Protein AF-A0A3D5G717-F1 (afdb_monomer_lite)

Sequence (109 aa):
MDYHDIITIEPGKRRGKPCIRGIRITVYDILEYLASGMTETEILEDFSELTSADIKACLAFVADRYNPGRTPTKKPGFLPNLSVQPSNLVKKPGFWAPCVHPIDNYPPI

Structure (mmCIF, N/CA/C/O backbone):
data_AF-A0A3D5G717-F1
#
_entry.id   AF-A0A3D5G717-F1
#
loop_
_atom_site.group_PDB
_atom_site.id
_atom_site.type_symbol
_atom_site.label_atom_id
_atom_site.label_alt_id
_atom_site.label_comp_id
_atom_site.label_asym_id
_atom_site.label_entity_id
_atom_site.label_seq_id
_atom_site.pdbx_PDB_ins_code
_atom_site.Cartn_x
_atom_site.Cartn_y
_atom_site.Cartn_z
_atom_site.occupancy
_atom_site.B_iso_or_equiv
_atom_site.auth_seq_id
_atom_site.auth_comp_id
_atom_site.auth_asym_id
_atom_site.auth_atom_id
_atom_site.pdbx_PDB_model_num
ATOM 1 N N . MET A 1 1 ? 3.757 -14.693 2.808 1.00 63.25 1 MET A N 1
ATOM 2 C CA . MET A 1 1 ? 2.536 -14.231 2.126 1.00 63.25 1 MET A CA 1
ATOM 3 C C . MET A 1 1 ? 2.972 -13.871 0.729 1.00 63.25 1 MET A C 1
ATOM 5 O O . MET A 1 1 ? 3.793 -12.969 0.605 1.00 63.25 1 MET A O 1
ATOM 9 N N . ASP A 1 2 ? 2.516 -14.615 -0.270 1.00 78.00 2 ASP A N 1
ATOM 10 C CA . ASP A 1 2 ? 2.911 -14.382 -1.657 1.00 78.00 2 ASP A CA 1
ATOM 11 C C . ASP A 1 2 ? 2.003 -13.296 -2.237 1.00 78.00 2 ASP A C 1
ATOM 13 O O . ASP A 1 2 ? 0.798 -13.482 -2.378 1.00 78.00 2 ASP A O 1
ATOM 17 N N . TYR A 1 3 ? 2.566 -12.111 -2.481 1.00 84.06 3 TYR A N 1
ATOM 18 C CA . TYR A 1 3 ? 1.819 -10.947 -2.972 1.00 84.06 3 TYR A CA 1
ATOM 19 C C . TYR A 1 3 ? 1.767 -10.886 -4.509 1.00 84.06 3 TYR A C 1
ATOM 21 O O . TYR A 1 3 ? 1.076 -10.033 -5.061 1.00 84.06 3 TYR A O 1
ATOM 29 N N . HIS A 1 4 ? 2.497 -11.769 -5.201 1.00 82.81 4 HIS A N 1
ATOM 30 C CA . HIS A 1 4 ? 2.643 -11.773 -6.661 1.00 82.81 4 HIS A CA 1
ATOM 31 C C . HIS A 1 4 ? 1.329 -12.028 -7.410 1.00 82.81 4 HIS A C 1
ATOM 33 O O . HIS A 1 4 ? 1.147 -11.488 -8.496 1.00 82.81 4 HIS A O 1
ATOM 39 N N . ASP A 1 5 ? 0.403 -12.781 -6.814 1.00 85.81 5 ASP A N 1
ATOM 40 C CA . ASP A 1 5 ? -0.912 -13.055 -7.411 1.00 85.81 5 ASP A CA 1
ATOM 41 C C . ASP A 1 5 ? -1.902 -11.894 -7.211 1.00 85.81 5 ASP A C 1
ATOM 43 O O . ASP A 1 5 ? -2.912 -11.791 -7.905 1.00 85.81 5 ASP A O 1
ATOM 47 N N . ILE A 1 6 ? -1.610 -11.001 -6.259 1.00 88.69 6 ILE A N 1
ATOM 48 C CA . ILE A 1 6 ? -2.465 -9.868 -5.891 1.00 88.69 6 ILE A CA 1
ATOM 49 C C . ILE A 1 6 ? -1.977 -8.586 -6.564 1.00 88.69 6 ILE A C 1
ATOM 51 O O . ILE A 1 6 ? -2.778 -7.802 -7.065 1.00 88.69 6 ILE A O 1
ATOM 55 N N . ILE A 1 7 ? -0.668 -8.342 -6.581 1.00 90.25 7 ILE A N 1
ATOM 56 C CA . ILE A 1 7 ? -0.094 -7.102 -7.099 1.00 90.25 7 ILE A CA 1
ATOM 57 C C . ILE A 1 7 ? 0.410 -7.327 -8.514 1.00 90.25 7 ILE A C 1
ATOM 59 O O . ILE A 1 7 ? 1.378 -8.041 -8.761 1.00 90.25 7 ILE A O 1
ATOM 63 N N . THR A 1 8 ? -0.236 -6.632 -9.440 1.00 87.62 8 THR A N 1
ATOM 64 C CA . THR A 1 8 ? 0.027 -6.707 -10.876 1.00 87.62 8 THR A CA 1
ATOM 65 C C . THR A 1 8 ? 0.740 -5.445 -11.347 1.00 87.62 8 THR A C 1
ATOM 67 O O . THR A 1 8 ? 0.409 -4.333 -10.932 1.00 87.62 8 THR A O 1
ATOM 70 N N . ILE A 1 9 ? 1.739 -5.598 -12.216 1.00 87.38 9 ILE A N 1
ATOM 71 C CA . ILE A 1 9 ? 2.469 -4.477 -12.820 1.00 87.38 9 ILE A CA 1
ATOM 72 C C . ILE A 1 9 ? 2.275 -4.568 -14.329 1.00 87.38 9 ILE A C 1
ATOM 74 O O . ILE A 1 9 ? 2.941 -5.346 -15.005 1.00 87.38 9 ILE A O 1
ATOM 78 N N . GLU A 1 10 ? 1.350 -3.772 -14.858 1.00 81.12 10 GLU A N 1
ATOM 79 C CA . GLU A 1 10 ? 1.043 -3.754 -16.289 1.00 81.12 10 GLU A CA 1
ATOM 80 C C . GLU A 1 10 ? 1.706 -2.541 -16.969 1.00 81.12 10 GLU A C 1
ATOM 82 O O . GLU A 1 10 ? 1.377 -1.393 -16.631 1.00 81.12 10 GLU A O 1
ATOM 87 N N . PRO A 1 11 ? 2.615 -2.747 -17.944 1.00 71.31 11 PRO A N 1
ATOM 88 C CA . PRO A 1 11 ? 3.241 -1.660 -18.692 1.00 71.31 11 PRO A CA 1
ATOM 89 C C . PRO A 1 11 ? 2.206 -1.008 -19.622 1.00 71.31 11 PRO A C 1
ATOM 91 O O . PRO A 1 11 ? 1.998 -1.426 -20.754 1.00 71.31 11 PRO A O 1
ATOM 94 N N . GLY A 1 12 ? 1.510 0.007 -19.111 1.00 72.75 12 GLY A N 1
ATOM 95 C CA . GLY A 1 12 ? 0.449 0.731 -19.826 1.00 72.75 12 GLY A CA 1
ATOM 96 C C . GLY A 1 12 ? -0.670 1.221 -18.907 1.00 72.75 12 GLY A C 1
ATOM 97 O O . GLY A 1 12 ? -1.286 2.255 -19.162 1.00 72.75 12 GLY A O 1
ATOM 98 N N . LYS A 1 13 ? -0.870 0.557 -17.766 1.00 72.31 13 LYS A N 1
ATOM 99 C CA . LYS A 1 13 ? -1.855 0.951 -16.753 1.00 72.31 13 LYS A CA 1
ATOM 100 C C . LYS A 1 13 ? -1.186 1.807 -15.681 1.00 72.31 13 LYS A C 1
ATOM 102 O O . LYS A 1 13 ? -0.128 1.451 -15.169 1.00 72.31 13 LYS A O 1
ATOM 107 N N . ARG A 1 14 ? -1.748 2.989 -15.380 1.00 74.56 14 ARG A N 1
ATOM 108 C CA . ARG A 1 14 ? -1.214 3.936 -14.367 1.00 74.56 14 ARG A CA 1
ATOM 109 C C . ARG A 1 14 ? 0.307 4.204 -14.498 1.00 74.56 14 ARG A C 1
ATOM 111 O O . ARG A 1 14 ? 0.974 4.429 -13.496 1.00 74.56 14 ARG A O 1
ATOM 118 N N . ARG A 1 15 ? 0.860 4.224 -15.722 1.00 78.88 15 ARG A N 1
ATOM 119 C CA . ARG A 1 15 ? 2.310 4.383 -16.002 1.00 78.88 15 ARG A CA 1
ATOM 120 C C . ARG A 1 15 ? 3.194 3.244 -15.453 1.00 78.88 15 ARG A C 1
ATOM 122 O O . ARG A 1 15 ? 4.319 3.497 -15.039 1.00 78.88 15 ARG A O 1
ATOM 129 N N . GLY A 1 16 ? 2.692 2.007 -15.427 1.00 81.88 16 GLY A N 1
ATOM 130 C CA . GLY A 1 16 ? 3.447 0.854 -14.919 1.00 81.88 16 GLY A CA 1
ATOM 131 C C . GLY A 1 16 ? 3.550 0.819 -13.394 1.00 81.88 16 GLY A C 1
ATOM 132 O O . GLY A 1 16 ? 4.461 0.203 -12.846 1.00 81.88 16 GLY A O 1
ATOM 133 N N . LYS A 1 17 ? 2.641 1.507 -12.695 1.00 86.00 17 LYS A N 1
ATOM 134 C CA . LYS A 1 17 ? 2.555 1.438 -11.235 1.00 86.00 17 LYS A CA 1
ATOM 135 C C . LYS A 1 17 ? 1.935 0.097 -10.805 1.00 86.00 17 LYS A C 1
ATOM 137 O O . LYS A 1 17 ? 1.014 -0.373 -11.476 1.00 86.00 17 LYS A O 1
ATOM 142 N N . PRO A 1 18 ? 2.388 -0.492 -9.683 1.00 88.94 18 PRO A N 1
ATOM 143 C CA . PRO A 1 18 ? 1.804 -1.706 -9.126 1.00 88.94 18 PRO A CA 1
ATOM 144 C C . PRO A 1 18 ? 0.345 -1.455 -8.729 1.00 88.94 18 PRO A C 1
ATOM 146 O O . PRO A 1 18 ? 0.056 -0.581 -7.905 1.00 88.94 18 PRO A O 1
ATOM 149 N N . CYS A 1 19 ? -0.559 -2.210 -9.346 1.00 91.06 19 CYS A N 1
ATOM 150 C CA . CYS A 1 19 ? -2.005 -2.139 -9.173 1.00 91.06 19 CYS A CA 1
ATOM 151 C C . CYS A 1 19 ? -2.520 -3.414 -8.498 1.00 91.06 19 CYS A C 1
ATOM 153 O O . CYS A 1 19 ? -2.032 -4.516 -8.767 1.00 91.06 19 CYS A O 1
ATOM 155 N N . ILE A 1 20 ? -3.535 -3.268 -7.651 1.00 91.44 20 ILE A N 1
ATOM 156 C CA . ILE A 1 20 ? -4.134 -4.379 -6.904 1.00 91.44 20 ILE A CA 1
ATOM 157 C C . ILE A 1 20 ? -5.125 -5.104 -7.813 1.00 91.44 20 ILE A C 1
ATOM 159 O O . ILE A 1 20 ? -6.106 -4.502 -8.232 1.00 91.44 20 ILE A O 1
ATOM 163 N N . ARG A 1 21 ? -4.879 -6.380 -8.130 1.00 86.31 21 ARG A N 1
ATOM 164 C CA . ARG A 1 21 ? -5.805 -7.310 -8.809 1.00 86.31 21 ARG A CA 1
ATOM 165 C C . ARG A 1 21 ? -6.524 -6.740 -10.045 1.00 86.31 21 ARG A C 1
ATOM 167 O O . ARG A 1 21 ? -7.674 -7.070 -10.312 1.00 86.31 21 ARG A O 1
ATOM 174 N N . GLY A 1 22 ? -5.872 -5.858 -10.803 1.00 78.88 22 GLY A N 1
ATOM 175 C CA . GLY A 1 22 ? -6.477 -5.205 -11.969 1.00 78.88 22 GLY A CA 1
ATOM 176 C C . GLY A 1 22 ? -7.430 -4.036 -11.661 1.00 78.88 22 GLY A C 1
ATOM 177 O O . GLY A 1 22 ? -7.931 -3.412 -12.600 1.00 78.88 22 GLY A O 1
ATOM 178 N N . ILE A 1 23 ? -7.618 -3.664 -10.398 1.00 85.00 23 ILE A N 1
ATOM 179 C CA . ILE A 1 23 ? -8.308 -2.441 -9.972 1.00 85.00 23 ILE A CA 1
ATOM 180 C C . ILE A 1 23 ? -7.408 -1.231 -10.288 1.00 85.00 23 ILE A C 1
ATOM 182 O O . ILE A 1 23 ? -6.181 -1.333 -10.362 1.00 85.00 23 ILE A O 1
ATOM 186 N N . ARG A 1 24 ? -7.998 -0.048 -10.508 1.00 85.31 24 ARG A N 1
ATOM 187 C CA . ARG A 1 24 ? -7.249 1.200 -10.778 1.00 85.31 24 ARG A CA 1
ATOM 188 C C . ARG A 1 24 ? -6.679 1.867 -9.516 1.00 85.31 24 ARG A C 1
ATOM 190 O O . ARG A 1 24 ? -6.268 3.027 -9.603 1.00 85.31 24 ARG A O 1
ATOM 197 N N . ILE A 1 25 ? -6.637 1.145 -8.397 1.00 87.94 25 ILE A N 1
ATOM 198 C CA . ILE A 1 25 ? -6.008 1.541 -7.134 1.00 87.94 25 ILE A CA 1
ATOM 199 C C . ILE A 1 25 ? -4.599 0.947 -7.099 1.00 87.94 25 ILE A C 1
ATOM 201 O O . ILE A 1 25 ? -4.388 -0.241 -7.362 1.00 87.94 25 ILE A O 1
ATOM 205 N N . THR A 1 26 ? -3.621 1.799 -6.822 1.00 91.50 26 THR A N 1
ATOM 206 C CA . THR A 1 26 ? -2.213 1.415 -6.744 1.00 91.50 26 THR A CA 1
ATOM 207 C C . THR A 1 26 ? -1.790 1.153 -5.312 1.00 91.50 26 THR A C 1
ATOM 209 O O . THR A 1 26 ? -2.360 1.705 -4.375 1.00 91.50 26 THR A O 1
ATOM 21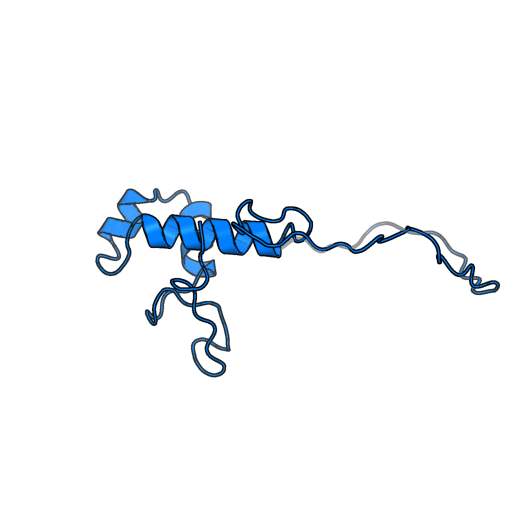2 N N . VAL A 1 27 ? -0.724 0.365 -5.150 1.00 92.50 27 VAL A N 1
ATOM 213 C CA . VAL A 1 27 ? -0.093 0.128 -3.840 1.00 92.50 27 VAL A CA 1
ATOM 214 C C . VAL A 1 27 ? 0.222 1.453 -3.134 1.00 92.50 27 VAL A C 1
ATOM 216 O O . VAL A 1 27 ? 0.034 1.569 -1.932 1.00 92.50 27 VAL A O 1
ATOM 219 N N . TYR A 1 28 ? 0.650 2.466 -3.890 1.00 91.56 28 TYR A N 1
ATOM 220 C CA . TYR A 1 28 ? 0.959 3.794 -3.363 1.00 91.56 28 TYR A CA 1
ATOM 221 C C . TYR A 1 28 ? -0.256 4.524 -2.790 1.00 91.56 28 TYR A C 1
ATOM 223 O O . TYR A 1 28 ? -0.103 5.174 -1.766 1.00 91.56 28 TYR A O 1
ATOM 231 N N . ASP A 1 29 ? -1.437 4.383 -3.400 1.00 91.81 29 ASP A N 1
ATOM 232 C CA . ASP A 1 29 ? -2.648 5.049 -2.900 1.00 91.81 29 ASP A CA 1
ATOM 233 C C . ASP A 1 29 ? -3.005 4.501 -1.506 1.00 91.81 29 ASP A C 1
ATOM 235 O O . ASP A 1 29 ? -3.265 5.263 -0.584 1.00 91.81 29 ASP A O 1
ATOM 239 N N . ILE A 1 30 ? -2.920 3.176 -1.317 1.00 92.56 30 ILE A N 1
ATOM 240 C CA . ILE A 1 30 ? -3.161 2.542 -0.009 1.00 92.56 30 ILE A CA 1
ATOM 241 C C . ILE A 1 30 ? -2.172 3.049 1.041 1.00 92.56 30 ILE A C 1
ATOM 243 O O . ILE A 1 30 ? -2.565 3.355 2.163 1.00 92.56 30 ILE A O 1
ATOM 247 N N . LEU A 1 31 ? -0.890 3.156 0.687 1.00 92.25 31 LEU A N 1
ATOM 248 C CA . LEU A 1 31 ? 0.119 3.694 1.600 1.00 92.25 31 LEU A CA 1
ATOM 249 C C . LEU A 1 31 ? -0.152 5.158 1.949 1.00 92.25 31 LEU A C 1
ATOM 251 O O . LEU A 1 31 ? 0.082 5.549 3.086 1.00 92.25 31 LEU A O 1
ATOM 255 N N . GLU A 1 32 ? -0.629 5.954 0.995 1.00 93.50 32 GLU A N 1
ATOM 256 C CA . GLU A 1 32 ? -0.972 7.362 1.201 1.00 93.50 32 GLU A CA 1
ATOM 257 C C . GLU A 1 32 ? -2.178 7.517 2.137 1.00 93.50 32 GLU A C 1
ATOM 259 O O . GLU A 1 32 ? -2.129 8.334 3.059 1.00 93.50 32 GLU A O 1
ATOM 264 N N . TYR A 1 33 ? -3.210 6.681 1.989 1.00 93.62 33 TYR A N 1
ATOM 265 C CA . TYR A 1 33 ? -4.350 6.649 2.914 1.00 93.62 33 TYR A CA 1
ATOM 266 C C . TYR A 1 33 ? -3.926 6.253 4.330 1.00 93.62 33 TYR A C 1
ATOM 268 O O . TYR A 1 33 ? -4.241 6.956 5.290 1.00 93.62 3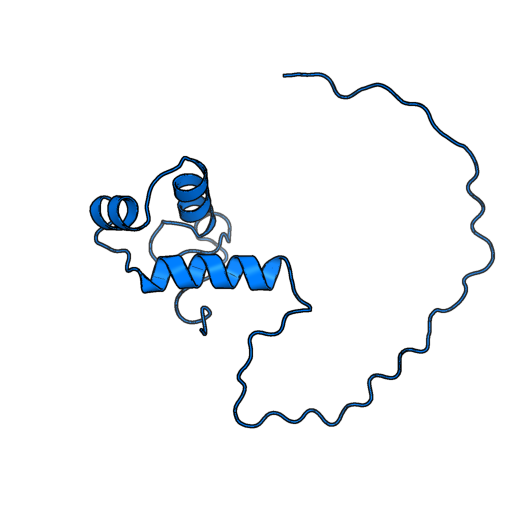3 TYR A O 1
ATOM 276 N N . LEU A 1 34 ? -3.131 5.188 4.460 1.00 92.88 34 LEU A N 1
ATOM 277 C CA . LEU A 1 34 ? -2.598 4.757 5.755 1.00 92.88 34 LEU A CA 1
ATOM 278 C C . LEU A 1 34 ? -1.692 5.829 6.384 1.00 92.88 34 LEU A C 1
ATOM 280 O O . LEU A 1 34 ? -1.771 6.082 7.584 1.00 92.88 34 LEU A O 1
ATOM 284 N N . ALA A 1 35 ? -0.856 6.499 5.585 1.00 93.38 35 ALA A N 1
ATOM 285 C CA . ALA A 1 35 ? -0.002 7.592 6.051 1.00 93.38 35 ALA A CA 1
ATOM 286 C C . ALA A 1 35 ? -0.804 8.832 6.478 1.00 93.38 35 ALA A C 1
ATOM 288 O O . ALA A 1 35 ? -0.365 9.567 7.360 1.00 93.38 35 ALA A O 1
ATOM 289 N N . SER A 1 36 ? -1.985 9.037 5.891 1.00 94.81 36 SER A N 1
ATOM 290 C CA . SER A 1 36 ? -2.924 10.100 6.270 1.00 94.81 36 SER A CA 1
ATOM 291 C C . SER A 1 36 ? -3.680 9.799 7.571 1.00 94.81 36 SER A C 1
ATOM 293 O O . SER A 1 36 ? -4.411 10.656 8.062 1.00 94.81 36 SER A O 1
ATOM 295 N N . GLY A 1 37 ? -3.498 8.606 8.148 1.00 94.81 37 GLY A N 1
ATOM 296 C CA . GLY A 1 37 ? -4.126 8.188 9.400 1.00 94.81 37 GLY A CA 1
ATOM 297 C C . GLY A 1 37 ? -5.438 7.424 9.232 1.00 94.81 37 GLY A C 1
ATOM 298 O O . GLY A 1 37 ? -6.072 7.129 10.242 1.00 94.81 37 GLY A O 1
ATOM 299 N N . MET A 1 38 ? -5.837 7.079 8.001 1.00 94.12 38 MET A N 1
ATOM 300 C CA . MET A 1 38 ? -6.977 6.183 7.787 1.00 94.12 38 MET A CA 1
ATOM 301 C C . MET A 1 38 ? -6.646 4.768 8.258 1.00 94.12 38 MET A C 1
ATOM 303 O O . MET A 1 38 ? -5.524 4.275 8.104 1.00 94.12 38 MET A O 1
ATOM 307 N N . THR A 1 39 ? -7.648 4.096 8.808 1.00 94.19 39 THR A N 1
ATOM 308 C CA . THR A 1 39 ? -7.556 2.697 9.221 1.00 94.19 39 THR A CA 1
ATOM 309 C C . THR A 1 39 ? -7.828 1.751 8.054 1.00 94.19 39 THR A C 1
ATOM 311 O O . THR A 1 39 ? -8.481 2.101 7.073 1.00 94.19 39 THR A O 1
ATOM 314 N N . GLU A 1 40 ? -7.357 0.505 8.165 1.00 92.19 40 GLU A N 1
ATOM 315 C CA . GLU A 1 40 ? -7.635 -0.525 7.156 1.00 92.19 40 GLU A CA 1
ATOM 316 C C . GLU A 1 40 ? -9.145 -0.726 6.947 1.00 92.19 40 GLU A C 1
ATOM 318 O O . GLU A 1 40 ? -9.576 -0.948 5.822 1.00 92.19 40 GLU A O 1
ATOM 323 N N . THR A 1 41 ? -9.947 -0.626 8.011 1.00 93.00 41 THR A N 1
ATOM 324 C CA . THR A 1 41 ? -11.403 -0.803 7.950 1.00 93.00 41 THR A CA 1
ATOM 325 C C . THR A 1 41 ? -12.075 0.301 7.142 1.00 93.00 41 THR A C 1
ATOM 327 O O . THR A 1 41 ? -12.860 -0.012 6.257 1.00 93.00 41 THR A O 1
ATOM 330 N N . GLU A 1 42 ? -11.720 1.566 7.380 1.00 93.75 42 GLU A N 1
ATOM 331 C CA . GLU A 1 42 ? -12.267 2.710 6.631 1.00 93.75 42 GLU A CA 1
ATOM 332 C C . GLU A 1 42 ? -11.937 2.603 5.136 1.00 93.75 42 GLU A C 1
ATOM 334 O O . GLU A 1 42 ? -12.799 2.795 4.285 1.00 93.75 42 GLU A O 1
ATOM 339 N N . ILE A 1 43 ? -10.712 2.181 4.801 1.00 92.06 43 ILE A N 1
ATOM 340 C CA . ILE A 1 43 ? -10.309 1.952 3.406 1.00 92.06 43 ILE A CA 1
ATOM 341 C C . ILE A 1 43 ? -11.158 0.842 2.761 1.00 92.06 43 ILE A C 1
ATOM 343 O O . ILE A 1 43 ? -11.507 0.936 1.586 1.00 92.06 43 ILE A O 1
ATOM 347 N N . LEU A 1 44 ? -11.494 -0.221 3.498 1.00 91.75 44 LEU A N 1
ATOM 348 C CA . LEU A 1 44 ? -12.344 -1.307 2.991 1.00 91.75 44 LEU A CA 1
ATOM 349 C C . LEU A 1 44 ? -13.817 -0.893 2.862 1.00 91.75 44 LEU A C 1
ATOM 351 O O . LEU A 1 44 ? -14.516 -1.411 1.992 1.00 91.75 44 LEU A O 1
ATOM 355 N N . GLU A 1 45 ? -14.285 0.027 3.705 1.00 92.88 45 GLU A N 1
ATOM 356 C CA . GLU A 1 45 ? -15.629 0.607 3.620 1.00 92.88 45 GLU A CA 1
ATOM 357 C C . GLU A 1 45 ? -15.767 1.520 2.394 1.00 92.88 45 GLU A C 1
ATOM 359 O O . GLU A 1 45 ? -16.745 1.402 1.652 1.00 92.88 45 GLU A O 1
ATOM 364 N N . ASP A 1 46 ? -14.758 2.351 2.120 1.00 90.75 46 ASP A N 1
ATOM 365 C CA . ASP A 1 46 ? -14.718 3.224 0.940 1.00 90.75 46 ASP A CA 1
ATOM 366 C C . ASP A 1 46 ? -14.545 2.431 -0.365 1.00 90.75 46 ASP A C 1
ATOM 368 O O . ASP A 1 46 ? -15.116 2.770 -1.408 1.00 90.75 46 ASP A O 1
ATOM 372 N N . PHE A 1 47 ? -13.770 1.344 -0.317 1.00 89.19 47 PHE A N 1
ATOM 373 C CA . PHE A 1 47 ? -13.453 0.508 -1.469 1.00 89.19 47 PHE A CA 1
ATOM 374 C C . PHE A 1 47 ? -13.879 -0.942 -1.233 1.00 89.19 47 PHE A C 1
ATOM 376 O O . PHE A 1 47 ? -13.052 -1.816 -0.980 1.00 89.19 47 PHE A O 1
ATOM 383 N N . SER A 1 48 ? -15.168 -1.225 -1.434 1.00 86.88 48 SER A N 1
ATOM 384 C CA . SER A 1 48 ? -15.732 -2.586 -1.322 1.00 86.88 48 SER A CA 1
ATOM 385 C C . SER A 1 48 ? -15.099 -3.643 -2.251 1.00 86.88 48 SER A C 1
ATOM 387 O O . SER A 1 48 ? -15.285 -4.842 -2.051 1.00 86.88 48 SER A O 1
ATOM 389 N N . GLU A 1 49 ? -14.341 -3.219 -3.268 1.00 87.62 49 GLU A N 1
ATOM 390 C CA . GLU A 1 49 ? -13.563 -4.102 -4.146 1.00 87.62 49 GLU A CA 1
ATOM 391 C C . GLU A 1 49 ? -12.259 -4.605 -3.496 1.00 87.62 49 GLU A C 1
ATOM 393 O O . GLU A 1 49 ? -11.678 -5.593 -3.958 1.00 87.62 49 GLU A O 1
ATOM 398 N N . LEU A 1 50 ? -11.783 -3.930 -2.443 1.00 90.38 50 LEU A N 1
ATOM 399 C CA . LEU A 1 50 ? -10.586 -4.303 -1.699 1.00 90.38 50 LEU A CA 1
ATOM 400 C C . LEU A 1 50 ? -10.908 -5.313 -0.603 1.00 90.38 50 LEU A C 1
ATOM 402 O O . LEU A 1 50 ? -11.981 -5.335 -0.005 1.00 90.38 50 LEU A O 1
ATOM 406 N N . THR A 1 51 ? -9.915 -6.138 -0.296 1.00 91.38 51 THR A N 1
ATOM 407 C CA . THR A 1 51 ? -9.950 -7.052 0.841 1.00 91.38 51 THR A CA 1
ATOM 408 C C . THR A 1 51 ? -8.801 -6.767 1.799 1.00 91.38 51 THR A C 1
ATOM 410 O O . THR A 1 51 ? -7.754 -6.239 1.420 1.00 91.38 51 THR A O 1
ATOM 413 N N . SER A 1 52 ? -8.947 -7.175 3.059 1.00 91.06 52 SER A N 1
ATOM 414 C CA . SER A 1 52 ? -7.862 -7.053 4.045 1.00 91.06 52 SER A CA 1
ATOM 415 C C . SER A 1 52 ? -6.591 -7.810 3.628 1.00 91.06 52 SER A C 1
ATOM 417 O O . SER A 1 52 ? -5.481 -7.435 4.006 1.00 91.06 52 SER A O 1
ATOM 419 N N . ALA A 1 53 ? -6.727 -8.861 2.811 1.00 90.81 53 ALA A N 1
ATOM 420 C CA . ALA A 1 53 ? -5.598 -9.567 2.213 1.00 90.81 53 ALA A CA 1
ATOM 421 C C . ALA A 1 53 ? -4.837 -8.692 1.204 1.00 90.81 53 ALA A C 1
ATOM 423 O O . ALA A 1 53 ? -3.608 -8.758 1.157 1.00 90.81 53 ALA A O 1
ATOM 424 N N . ASP A 1 54 ? -5.543 -7.840 0.457 1.00 91.19 54 ASP A N 1
ATOM 425 C CA . ASP A 1 54 ? -4.943 -6.936 -0.524 1.00 91.19 54 ASP A CA 1
ATOM 426 C C . ASP A 1 54 ? -4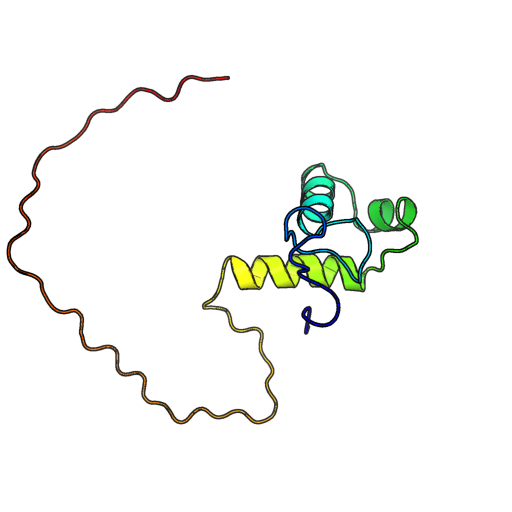.098 -5.853 0.158 1.00 91.19 54 ASP A C 1
ATOM 428 O O . ASP A 1 54 ? -2.964 -5.602 -0.252 1.00 91.19 54 ASP A O 1
ATOM 432 N N . ILE A 1 55 ? -4.588 -5.282 1.264 1.00 92.19 55 ILE A N 1
ATOM 433 C CA . ILE A 1 55 ? -3.833 -4.303 2.068 1.00 92.19 55 ILE A CA 1
ATOM 434 C C . ILE A 1 55 ? -2.547 -4.937 2.619 1.00 92.19 55 ILE A C 1
ATOM 436 O O . ILE A 1 55 ? -1.454 -4.376 2.500 1.00 92.19 55 ILE A O 1
ATOM 440 N N . LYS A 1 56 ? -2.638 -6.159 3.153 1.00 91.50 56 LYS A N 1
ATOM 441 C CA . LYS A 1 56 ? -1.463 -6.899 3.643 1.00 91.50 56 LYS A CA 1
ATOM 442 C C . LYS A 1 56 ? -0.475 -7.228 2.525 1.00 91.50 56 LYS A C 1
ATOM 444 O O . LYS A 1 56 ? 0.735 -7.167 2.746 1.00 91.50 56 LYS A O 1
ATOM 449 N N . ALA A 1 57 ? -0.965 -7.555 1.330 1.00 91.88 57 ALA A N 1
ATOM 450 C CA . ALA A 1 57 ? -0.123 -7.783 0.161 1.00 91.88 57 ALA A CA 1
ATOM 451 C C . ALA A 1 57 ? 0.618 -6.504 -0.259 1.00 91.88 57 ALA A C 1
ATOM 453 O O . ALA A 1 57 ? 1.815 -6.571 -0.543 1.00 91.88 57 ALA A O 1
ATOM 454 N N . CYS A 1 58 ? -0.045 -5.341 -0.223 1.00 92.06 58 CYS A N 1
ATOM 455 C CA . CYS A 1 58 ? 0.573 -4.032 -0.469 1.00 92.06 58 CYS A CA 1
ATOM 456 C C . CYS A 1 58 ? 1.751 -3.778 0.475 1.00 92.06 58 CYS A C 1
ATOM 458 O O . CYS A 1 58 ? 2.849 -3.452 0.021 1.00 92.06 58 CYS A O 1
ATOM 460 N N . LEU A 1 59 ? 1.553 -3.995 1.776 1.00 91.25 59 LEU A N 1
ATOM 461 C CA . LEU A 1 59 ? 2.613 -3.842 2.774 1.00 91.25 59 LEU A CA 1
ATOM 462 C C . LEU A 1 59 ? 3.764 -4.832 2.545 1.00 91.25 59 LEU A C 1
ATOM 464 O O . LEU A 1 59 ? 4.930 -4.448 2.634 1.00 91.25 59 LEU A O 1
ATOM 468 N N . ALA A 1 60 ? 3.457 -6.088 2.205 1.00 90.12 60 ALA A N 1
ATOM 469 C CA . ALA A 1 60 ? 4.466 -7.104 1.912 1.00 90.12 60 ALA A CA 1
ATOM 470 C C . ALA A 1 60 ? 5.314 -6.751 0.676 1.00 90.12 60 ALA A C 1
ATOM 472 O O . ALA A 1 60 ? 6.537 -6.866 0.731 1.00 90.12 60 ALA A O 1
ATOM 473 N N . PHE A 1 61 ? 4.688 -6.262 -0.399 1.00 89.94 61 PHE A N 1
ATOM 474 C CA . PHE A 1 61 ? 5.383 -5.805 -1.608 1.00 89.94 61 PHE A CA 1
ATOM 475 C C . PHE A 1 61 ? 6.351 -4.658 -1.320 1.00 89.94 61 PHE A C 1
ATOM 477 O O . PHE A 1 61 ? 7.483 -4.654 -1.800 1.00 89.94 61 PHE A O 1
ATOM 484 N N . VAL A 1 62 ? 5.925 -3.683 -0.515 1.00 90.50 62 VAL A N 1
ATOM 485 C CA . VAL A 1 62 ? 6.773 -2.551 -0.120 1.00 90.50 62 VAL A CA 1
ATOM 486 C C . VAL A 1 62 ? 7.927 -3.037 0.752 1.00 90.50 62 VAL A C 1
ATOM 488 O O . VAL A 1 62 ? 9.078 -2.699 0.482 1.00 90.50 62 VAL A O 1
ATOM 491 N N . ALA A 1 63 ? 7.646 -3.864 1.759 1.00 88.56 63 ALA A N 1
ATOM 492 C CA . ALA A 1 63 ? 8.669 -4.402 2.649 1.00 88.56 63 ALA A CA 1
ATOM 493 C C . ALA A 1 63 ? 9.763 -5.164 1.883 1.00 88.56 63 ALA A C 1
ATOM 495 O O . ALA A 1 63 ? 10.943 -4.970 2.164 1.00 88.56 63 ALA A O 1
ATOM 496 N N . ASP A 1 64 ? 9.380 -5.976 0.897 1.00 85.38 64 ASP A N 1
ATOM 497 C CA . ASP A 1 64 ? 10.314 -6.714 0.044 1.00 85.38 64 ASP A CA 1
ATOM 498 C C . ASP A 1 64 ? 11.138 -5.772 -0.853 1.00 85.38 64 ASP A C 1
ATOM 500 O O . ASP A 1 64 ? 12.358 -5.897 -0.960 1.00 85.38 64 ASP A O 1
ATOM 504 N N . ARG A 1 65 ? 10.501 -4.737 -1.416 1.00 85.25 65 ARG A N 1
ATOM 505 C CA . ARG A 1 65 ? 11.165 -3.764 -2.298 1.00 85.25 65 ARG A CA 1
ATOM 506 C C . ARG A 1 65 ? 12.187 -2.879 -1.579 1.00 85.25 65 ARG A C 1
ATOM 508 O O . ARG A 1 65 ? 13.208 -2.533 -2.171 1.00 85.25 65 ARG A O 1
ATOM 515 N N . TYR A 1 66 ? 11.916 -2.490 -0.335 1.00 85.81 66 TYR A N 1
ATOM 516 C CA . TYR A 1 66 ? 12.820 -1.652 0.467 1.00 85.81 66 TYR A CA 1
ATOM 517 C C . TYR A 1 66 ? 13.811 -2.463 1.307 1.00 85.81 66 TYR A C 1
ATOM 519 O O . TYR A 1 66 ? 14.781 -1.902 1.814 1.00 85.81 66 TYR A O 1
ATOM 527 N N . ASN A 1 67 ? 13.602 -3.773 1.442 1.00 82.19 67 ASN A N 1
ATOM 528 C CA . ASN A 1 67 ? 14.515 -4.660 2.148 1.00 82.19 67 ASN A CA 1
ATOM 529 C C . ASN A 1 67 ? 14.777 -5.946 1.346 1.00 82.19 67 ASN A C 1
ATOM 531 O O . ASN A 1 67 ? 14.386 -7.033 1.775 1.00 82.19 67 ASN A O 1
ATOM 535 N N . PRO A 1 68 ? 15.497 -5.847 0.213 1.00 64.56 68 PRO A N 1
ATOM 536 C CA . PRO A 1 68 ? 15.727 -6.982 -0.684 1.00 64.56 68 PRO A CA 1
ATOM 537 C C . PRO A 1 68 ? 16.568 -8.104 -0.050 1.00 64.56 68 PRO A C 1
ATOM 539 O O . PRO A 1 68 ? 16.607 -9.217 -0.565 1.00 64.56 68 PRO A O 1
ATOM 542 N N . GLY A 1 69 ? 17.252 -7.832 1.071 1.00 64.69 69 GLY A N 1
ATOM 543 C CA . GLY A 1 69 ? 17.993 -8.834 1.844 1.00 64.69 69 GLY A CA 1
ATOM 544 C C . GLY A 1 69 ? 17.126 -9.636 2.820 1.00 64.69 69 GLY A C 1
ATOM 545 O O . GLY A 1 69 ? 17.584 -10.640 3.364 1.00 64.69 69 GLY A O 1
ATOM 546 N N . ARG A 1 70 ? 15.873 -9.222 3.049 1.00 59.50 70 ARG A N 1
ATOM 547 C CA . ARG A 1 70 ? 14.916 -9.908 3.921 1.00 59.50 70 ARG A CA 1
ATOM 548 C C . ARG A 1 70 ? 14.017 -10.800 3.074 1.00 59.50 70 ARG A C 1
ATOM 550 O O . ARG A 1 70 ? 12.843 -10.511 2.894 1.00 59.50 70 ARG A O 1
ATOM 557 N N . THR A 1 71 ? 14.569 -11.906 2.580 1.00 52.25 71 THR A N 1
ATOM 558 C CA . THR A 1 71 ? 13.786 -12.943 1.893 1.00 52.25 71 THR A CA 1
ATOM 559 C C . THR A 1 71 ? 12.579 -13.345 2.751 1.00 52.25 71 THR A C 1
ATOM 561 O O . THR A 1 71 ? 12.787 -13.839 3.869 1.00 52.25 71 THR A O 1
ATOM 564 N N . PRO A 1 72 ? 11.329 -13.183 2.279 1.00 52.81 72 PRO A N 1
ATOM 565 C CA . PRO A 1 72 ? 10.175 -13.702 2.990 1.00 52.81 72 PRO A CA 1
ATOM 566 C C . PRO A 1 72 ? 10.276 -15.229 3.010 1.00 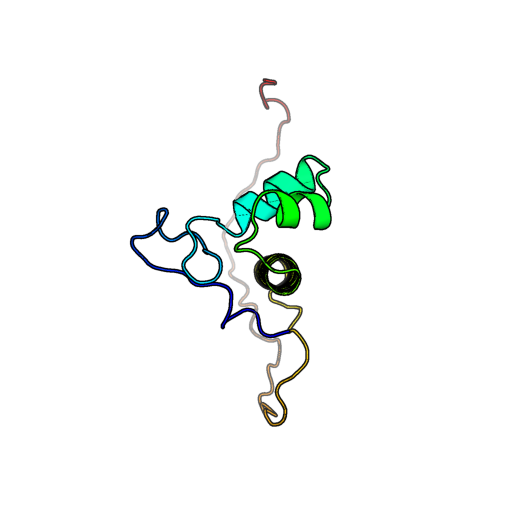52.81 72 PRO A C 1
ATOM 568 O O . PRO A 1 72 ? 10.349 -15.900 1.9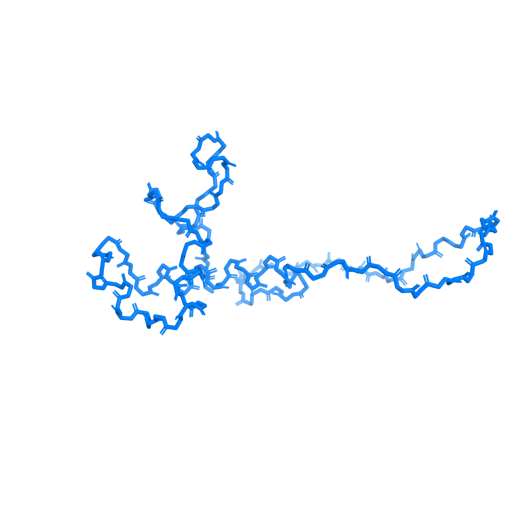81 1.00 52.81 72 PRO A O 1
ATOM 571 N N . THR A 1 73 ? 10.352 -15.795 4.205 1.00 57.66 73 THR A N 1
ATOM 572 C CA . THR A 1 73 ? 10.475 -17.229 4.433 1.00 57.66 73 THR A CA 1
ATOM 573 C C . THR A 1 73 ? 9.244 -17.975 3.907 1.00 57.66 73 THR A C 1
ATOM 575 O O . THR A 1 73 ? 8.195 -17.979 4.544 1.00 57.66 73 THR A O 1
ATOM 578 N N . LYS A 1 74 ? 9.380 -18.622 2.740 1.00 47.06 74 LYS A N 1
ATOM 579 C CA . LYS A 1 74 ? 9.061 -20.045 2.477 1.00 47.06 74 LYS A CA 1
ATOM 580 C C . LYS A 1 74 ? 9.144 -20.353 0.973 1.00 47.06 74 LYS A C 1
ATOM 582 O O . LYS A 1 74 ? 8.192 -20.151 0.237 1.00 47.06 74 LYS A O 1
ATOM 587 N N . LYS A 1 75 ? 10.238 -20.990 0.546 1.00 41.38 75 LYS A N 1
ATOM 588 C CA . LYS A 1 75 ? 10.156 -22.027 -0.494 1.00 41.38 75 LYS A CA 1
ATOM 589 C C . LYS A 1 75 ? 10.198 -23.379 0.222 1.00 41.38 75 LYS A C 1
ATOM 591 O O . LYS A 1 75 ? 11.242 -23.685 0.801 1.00 41.38 75 LYS A O 1
ATOM 596 N N . PRO A 1 76 ? 9.137 -24.204 0.229 1.00 45.72 76 PRO A N 1
ATOM 597 C CA . PRO A 1 76 ? 9.334 -25.620 0.486 1.00 45.72 76 PRO A CA 1
ATOM 598 C C . PRO A 1 76 ? 10.087 -26.189 -0.727 1.00 45.72 76 PRO A C 1
ATOM 600 O O . PRO A 1 76 ? 9.522 -26.323 -1.806 1.00 45.72 76 PRO A O 1
ATOM 603 N N . GLY A 1 77 ? 11.388 -26.451 -0.564 1.00 47.09 77 GLY A N 1
ATOM 604 C CA . GLY A 1 77 ? 12.169 -27.223 -1.539 1.00 47.09 77 GLY A CA 1
ATOM 605 C C . GLY A 1 77 ? 13.154 -26.464 -2.434 1.00 47.09 77 GLY A C 1
ATOM 606 O O . GLY A 1 77 ? 13.440 -26.938 -3.526 1.00 47.09 77 GLY A O 1
ATOM 607 N N . PHE A 1 78 ? 13.726 -25.335 -2.006 1.00 44.84 78 PHE A N 1
ATOM 608 C CA . PHE A 1 78 ? 14.896 -24.778 -2.699 1.00 44.84 78 PHE A CA 1
ATOM 609 C C . PHE A 1 78 ? 16.069 -24.673 -1.728 1.00 44.84 78 PHE A C 1
ATOM 611 O O . PHE A 1 78 ? 16.186 -23.701 -0.989 1.00 44.84 78 PHE A O 1
ATOM 618 N N . LEU A 1 79 ? 16.917 -25.703 -1.713 1.00 46.66 79 LEU A N 1
ATOM 619 C CA . LEU A 1 79 ? 18.282 -25.599 -1.205 1.00 46.66 79 LEU A CA 1
ATOM 620 C C . LEU A 1 79 ? 19.156 -25.126 -2.374 1.00 46.66 79 LEU A C 1
ATOM 622 O O . LEU A 1 79 ? 19.511 -25.951 -3.217 1.00 46.66 79 LEU A O 1
ATOM 626 N N . PRO A 1 80 ? 19.527 -23.839 -2.476 1.00 42.88 80 PRO A N 1
ATOM 627 C CA . PRO A 1 80 ? 20.662 -23.492 -3.299 1.00 42.88 80 PRO A CA 1
ATOM 628 C C . PRO A 1 80 ? 21.909 -23.923 -2.529 1.00 42.88 80 PRO A C 1
ATOM 630 O O . PRO A 1 80 ? 22.372 -23.243 -1.615 1.00 42.88 80 PRO A O 1
ATOM 633 N N . ASN A 1 81 ? 22.474 -25.064 -2.915 1.00 52.31 81 ASN A N 1
ATOM 634 C CA . ASN A 1 81 ? 23.923 -25.187 -2.883 1.00 52.31 81 ASN A CA 1
ATOM 635 C C . ASN A 1 81 ? 24.470 -24.060 -3.769 1.00 52.31 81 ASN A C 1
ATOM 637 O O . ASN A 1 81 ? 24.513 -24.193 -4.990 1.00 52.31 81 ASN A O 1
ATOM 641 N N . LEU A 1 82 ? 24.840 -22.943 -3.155 1.00 44.06 82 LEU A N 1
ATOM 642 C CA . LEU A 1 82 ? 25.808 -22.040 -3.740 1.00 44.06 82 LEU A CA 1
ATOM 643 C C . LEU A 1 82 ? 26.560 -21.344 -2.613 1.00 44.06 82 LEU A C 1
ATOM 645 O O . LEU A 1 82 ? 26.041 -20.474 -1.915 1.00 44.06 82 LEU A O 1
ATOM 649 N N . SER A 1 83 ? 27.811 -21.753 -2.448 1.00 48.19 83 SER A N 1
ATOM 650 C CA . SER A 1 83 ? 28.828 -20.984 -1.757 1.00 48.19 83 SER A CA 1
ATOM 651 C C . SER A 1 83 ? 28.950 -19.604 -2.411 1.00 48.19 83 SER A C 1
ATOM 653 O O . SER A 1 83 ? 29.644 -19.440 -3.414 1.00 48.19 83 SER A O 1
ATOM 655 N N . VAL A 1 84 ? 28.297 -18.594 -1.850 1.00 46.84 84 VAL A N 1
ATOM 656 C CA . VAL A 1 84 ? 28.671 -17.205 -2.112 1.00 46.84 84 VAL A CA 1
ATOM 657 C C . VAL A 1 84 ? 29.741 -16.856 -1.084 1.00 46.84 84 VAL A C 1
ATOM 659 O O . VAL A 1 84 ? 29.448 -16.437 0.031 1.00 46.84 84 VAL A O 1
ATOM 662 N N . GLN A 1 85 ? 30.997 -17.119 -1.442 1.00 47.88 85 GLN A N 1
ATOM 663 C CA . GLN A 1 85 ? 32.145 -16.585 -0.715 1.00 47.88 85 GLN A CA 1
ATOM 664 C C . GLN A 1 85 ? 32.218 -15.070 -0.973 1.00 47.88 85 GLN A C 1
ATOM 666 O O . GLN A 1 85 ? 32.171 -14.659 -2.137 1.00 47.88 85 GLN A O 1
ATOM 671 N N . PRO A 1 86 ? 32.347 -14.219 0.059 1.00 47.00 86 PRO A N 1
ATOM 672 C CA . PRO A 1 86 ? 32.565 -12.796 -0.128 1.00 47.00 86 PRO A CA 1
ATOM 673 C C . PRO A 1 86 ? 34.056 -12.549 -0.379 1.00 47.00 86 PRO A C 1
ATOM 675 O O . PRO A 1 86 ? 34.818 -12.247 0.534 1.00 47.00 86 PRO A O 1
ATOM 678 N N . SER A 1 87 ? 34.501 -12.662 -1.625 1.00 51.03 87 SER A N 1
ATOM 679 C CA . SER A 1 87 ? 35.813 -12.145 -2.015 1.00 51.03 87 SER A CA 1
ATOM 680 C C . SER A 1 87 ? 35.808 -11.767 -3.486 1.00 51.03 87 SER A C 1
ATOM 682 O O . SER A 1 87 ? 35.886 -12.619 -4.356 1.00 51.03 87 SER A O 1
ATOM 684 N N . ASN A 1 88 ? 35.651 -10.469 -3.753 1.00 42.72 88 ASN A N 1
ATOM 685 C CA . ASN A 1 88 ? 36.342 -9.735 -4.820 1.00 42.72 88 ASN A CA 1
ATOM 686 C C . ASN A 1 88 ? 35.934 -8.258 -4.759 1.00 42.72 88 ASN A C 1
ATOM 688 O O . ASN A 1 88 ? 35.319 -7.703 -5.667 1.00 42.72 88 ASN A O 1
ATOM 692 N N . LEU A 1 89 ? 36.320 -7.601 -3.662 1.00 41.00 89 LEU A N 1
ATOM 693 C CA . LEU A 1 89 ? 36.483 -6.153 -3.661 1.00 41.00 89 LEU A CA 1
ATOM 694 C C . LEU A 1 89 ? 37.820 -5.871 -4.358 1.00 41.00 89 LEU A C 1
ATOM 696 O O . LEU A 1 89 ? 38.884 -5.853 -3.739 1.00 41.00 89 LEU A O 1
ATOM 700 N N . VAL A 1 90 ? 37.769 -5.740 -5.684 1.00 44.56 90 VAL A N 1
ATOM 701 C CA . VAL A 1 90 ? 38.898 -5.257 -6.482 1.00 44.56 90 VAL A CA 1
ATOM 702 C C . VAL A 1 90 ? 39.215 -3.843 -6.002 1.00 44.56 90 VAL A C 1
ATOM 704 O O . VAL A 1 90 ? 38.460 -2.902 -6.247 1.00 44.56 90 VAL A O 1
ATOM 707 N N . LYS A 1 91 ? 40.339 -3.694 -5.296 1.00 45.81 91 LYS A N 1
ATOM 708 C CA . LYS A 1 91 ? 40.957 -2.397 -5.021 1.00 45.81 91 LYS A CA 1
ATOM 709 C C . LYS A 1 91 ? 41.281 -1.748 -6.369 1.00 45.81 91 LYS A C 1
ATOM 711 O O . LYS A 1 91 ? 42.224 -2.166 -7.032 1.00 45.81 91 LYS A O 1
ATOM 716 N N . LYS A 1 92 ? 40.508 -0.743 -6.788 1.00 40.38 92 LYS A N 1
ATOM 717 C CA . LYS A 1 92 ? 40.931 0.179 -7.851 1.00 40.38 92 LYS A CA 1
ATOM 718 C C . LYS A 1 92 ? 41.930 1.173 -7.244 1.00 40.38 92 LYS A C 1
ATOM 720 O O . LYS A 1 92 ? 41.539 1.899 -6.331 1.00 40.38 92 LYS A O 1
ATOM 725 N N . PRO A 1 93 ? 43.190 1.238 -7.704 1.00 35.88 93 PRO A N 1
ATOM 726 C CA . PRO A 1 93 ? 44.083 2.323 -7.337 1.00 35.88 93 PRO A CA 1
ATOM 727 C C . PRO A 1 93 ? 43.829 3.524 -8.261 1.00 35.88 93 PRO A C 1
ATOM 729 O O . PRO A 1 93 ? 43.735 3.361 -9.475 1.00 35.88 93 PRO A O 1
ATOM 732 N N . GLY A 1 94 ? 43.750 4.731 -7.695 1.00 50.62 94 GLY A N 1
ATOM 733 C CA . GLY A 1 94 ? 44.068 5.949 -8.450 1.00 50.62 94 GLY A CA 1
ATOM 734 C C . GLY A 1 94 ? 42.948 6.930 -8.804 1.00 50.62 94 GLY A C 1
ATOM 735 O O . GLY A 1 94 ? 43.169 7.729 -9.704 1.00 50.62 94 GLY A O 1
ATOM 736 N N . PHE A 1 95 ? 41.798 6.957 -8.120 1.00 38.97 95 PHE A N 1
ATOM 737 C CA . PHE A 1 95 ? 40.876 8.094 -8.277 1.00 38.97 95 PHE A CA 1
ATOM 738 C C . P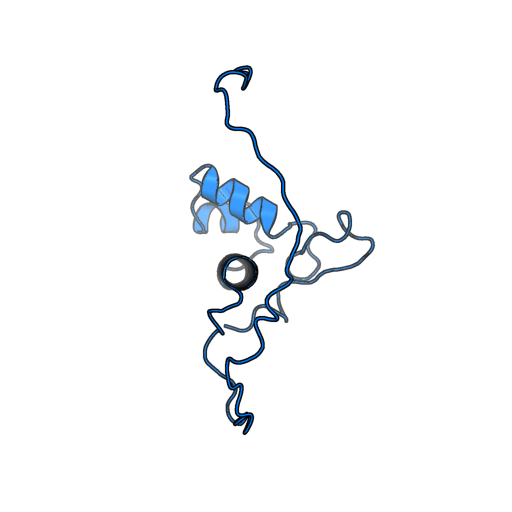HE A 1 95 ? 40.942 9.026 -7.067 1.00 38.97 95 PHE A C 1
ATOM 740 O O . PHE A 1 95 ? 40.272 8.840 -6.054 1.00 38.97 95 PHE A O 1
ATOM 747 N N . TRP A 1 96 ? 41.844 9.996 -7.182 1.00 38.22 96 TRP A N 1
ATOM 748 C CA . TRP A 1 96 ? 41.952 11.160 -6.315 1.00 38.22 96 TRP A CA 1
ATOM 749 C C . TRP A 1 96 ? 40.758 12.085 -6.586 1.00 38.22 96 TRP A C 1
ATOM 751 O O . TRP A 1 96 ? 40.580 12.548 -7.708 1.00 38.22 96 TRP A O 1
ATOM 761 N N . ALA A 1 97 ? 39.970 12.384 -5.560 1.00 45.75 97 ALA A N 1
ATOM 762 C CA . ALA A 1 97 ? 39.125 13.571 -5.530 1.00 45.75 97 ALA A CA 1
ATOM 763 C C . ALA A 1 97 ? 39.189 14.138 -4.106 1.00 45.75 97 ALA A C 1
ATOM 765 O O . ALA A 1 97 ? 38.605 13.549 -3.194 1.00 45.75 97 ALA A O 1
ATOM 766 N N . PRO A 1 98 ? 39.954 15.216 -3.869 1.00 44.91 98 PRO A N 1
ATOM 767 C CA . PRO A 1 98 ? 39.872 15.953 -2.625 1.00 44.91 98 PRO A CA 1
ATOM 768 C C . PRO A 1 98 ? 38.767 17.017 -2.701 1.00 44.91 98 PRO A C 1
ATOM 770 O O . PRO A 1 98 ? 38.317 17.392 -3.783 1.00 44.91 98 PRO A O 1
ATOM 773 N N . CYS A 1 99 ? 38.443 17.532 -1.512 1.00 37.56 99 CYS A N 1
ATOM 774 C CA . CYS A 1 99 ? 37.774 18.806 -1.207 1.00 37.56 99 CYS A CA 1
ATOM 775 C C . CYS A 1 99 ? 36.342 18.708 -0.647 1.00 37.56 99 CYS A C 1
ATOM 777 O O . CYS A 1 99 ? 35.340 18.839 -1.339 1.00 37.56 99 CYS A O 1
ATOM 779 N N . VAL A 1 100 ? 36.310 18.483 0.670 1.00 49.56 100 VAL A N 1
ATOM 780 C CA . VAL A 1 100 ? 35.502 19.175 1.695 1.00 49.56 100 VAL A CA 1
ATOM 781 C C . VAL A 1 100 ? 34.531 20.301 1.251 1.00 49.56 100 VAL A C 1
ATOM 783 O O . VAL A 1 100 ? 34.965 21.293 0.681 1.00 49.56 100 VAL A O 1
ATOM 786 N N . HIS A 1 101 ? 33.249 20.106 1.624 1.00 50.47 101 HIS A N 1
ATOM 787 C CA . HIS A 1 101 ? 32.189 20.981 2.211 1.00 50.47 101 HIS A CA 1
ATOM 788 C C . HIS A 1 101 ? 32.204 22.518 2.001 1.00 50.47 101 HIS A C 1
ATOM 790 O O . HIS A 1 101 ? 33.266 23.130 2.086 1.00 50.47 101 HIS A O 1
ATOM 796 N N . PRO A 1 102 ? 31.028 23.177 1.831 1.00 46.88 102 PRO A N 1
ATOM 797 C CA . PRO A 1 102 ? 30.085 23.476 2.941 1.00 46.88 102 PRO A CA 1
ATOM 798 C C . PRO A 1 102 ? 28.594 23.220 2.585 1.00 46.88 102 PRO A C 1
ATOM 800 O O . PRO A 1 102 ? 28.227 23.214 1.419 1.00 46.88 102 PRO A O 1
ATOM 803 N N . ILE A 1 103 ? 27.742 22.739 3.502 1.00 55.41 103 ILE A N 1
ATOM 804 C CA . ILE A 1 103 ? 26.828 23.519 4.376 1.00 55.41 103 ILE A CA 1
ATOM 805 C C . ILE A 1 103 ? 26.066 24.631 3.612 1.00 55.41 103 ILE A C 1
ATOM 807 O O . ILE A 1 103 ? 26.682 25.462 2.958 1.00 55.41 103 ILE A O 1
ATOM 811 N N . ASP A 1 104 ? 24.733 24.625 3.753 1.00 52.12 104 ASP A N 1
ATOM 812 C CA . ASP A 1 104 ? 23.750 25.646 3.337 1.00 52.12 104 ASP A CA 1
ATOM 813 C C . ASP A 1 104 ? 23.344 25.725 1.852 1.00 52.12 104 ASP A C 1
ATOM 815 O O . ASP A 1 104 ? 23.898 26.493 1.072 1.00 52.12 104 ASP A O 1
ATOM 819 N N . ASN A 1 105 ? 22.295 24.971 1.477 1.00 51.62 105 ASN A N 1
ATOM 820 C CA . ASN A 1 105 ? 21.134 25.475 0.712 1.00 51.62 105 ASN A CA 1
ATOM 821 C C . ASN A 1 105 ? 20.129 24.343 0.410 1.00 51.62 105 ASN A C 1
ATOM 823 O O . ASN A 1 105 ? 20.109 23.772 -0.679 1.00 51.62 105 ASN A O 1
ATOM 827 N N . TYR A 1 106 ? 19.261 24.037 1.375 1.00 56.94 106 TYR A N 1
ATOM 828 C CA . TYR A 1 106 ? 17.910 23.565 1.061 1.00 56.94 106 TYR A CA 1
ATOM 829 C C . TYR A 1 106 ? 16.985 24.777 1.227 1.00 56.94 106 TYR A C 1
ATOM 831 O O . TYR A 1 106 ? 16.920 25.308 2.337 1.00 56.94 106 TYR A O 1
ATOM 839 N N . PRO A 1 107 ? 16.301 25.259 0.176 1.00 52.56 107 PRO A N 1
ATOM 840 C CA . PRO A 1 107 ? 15.255 26.252 0.366 1.00 52.56 107 PRO A CA 1
ATOM 841 C C . PRO A 1 107 ? 14.069 25.594 1.096 1.00 52.56 107 PRO A C 1
ATOM 843 O O . PRO A 1 107 ? 13.679 24.483 0.720 1.00 52.56 107 PRO A O 1
ATOM 846 N N . PRO A 1 108 ? 13.493 26.224 2.135 1.00 52.06 108 PRO A N 1
ATOM 847 C CA . PRO A 1 108 ? 12.203 25.794 2.650 1.00 52.06 108 PRO A CA 1
ATOM 848 C C . PRO A 1 108 ? 11.100 26.070 1.615 1.00 52.06 108 PRO A C 1
ATOM 850 O O . PRO A 1 108 ? 11.210 26.990 0.802 1.00 52.06 108 PRO A O 1
ATOM 853 N N . ILE A 1 109 ? 10.065 25.230 1.663 1.00 45.34 109 ILE A N 1
ATOM 854 C CA . ILE A 1 109 ? 8.726 25.466 1.095 1.00 45.34 109 ILE A CA 1
ATOM 855 C C . ILE A 1 109 ? 8.147 26.820 1.509 1.00 45.34 109 ILE A C 1
ATOM 857 O O . ILE A 1 109 ? 8.392 27.237 2.664 1.00 45.34 109 ILE A O 1
#

Foldseek 3Di:
DDLDCQWDQDCPQPNRATDGPPDNDGLVNLVVCVVVVDDPVVVCVVPVVDDPVNNVSSVVVVCCVVCVVPPDDDDPDDDPPDPPDPDDPPDDPDDDDDDDDDDDDDDDD

Secondary structure (DSSP, 8-state):
---TTTEE--TTSTTT--EETTSS-BHHHHHHHHHTT--HHHHHHH-TT--HHHHHHHHHHHHHHH-TTS--S--TT----------------------------PPP-

pLDDT: mean 72.57, std 20.35, range [35.88, 94.81]

Radius of gyration: 21.34 Å; chains: 1; bounding box: 60×54×29 Å